Protein AF-A0A7K2KWE5-F1 (afdb_monomer_lite)

Radius of gyration: 19.08 Å; chains: 1; bounding box: 41×53×48 Å

Foldseek 3Di:
DDDPPDPDPPDPDDDDALAPEEAEDEDEADDDDPVLVVVLVVVVVVVCVVPVPDDFAKFKFFPDWDDPDHNYIYTYIYIDTPSLVCVPVVDDPVPRTHGDDDFDFAADPVGTDWDAAPPPDPDHRDIGGD

Secondary structure (DSSP, 8-state):
----------PPPPPP---SEEEEEE-PPPPPPHHHHHHHHHHHHHHHHH-TT----EEEEEEEEE--STTEEEEEEEEEEGGGGGHHHHS-GGGSPEEP------EETTEE--EE--TTSSSTT-EE--

pLDDT: mean 88.85, std 13.66, range [36.81, 98.38]

Sequence (130 aa):
MTDSRSTHPTAPAVEFLDVRRIAFAEGPPLVLTPWELSEVDRLWSGTRAGNPAVFDGPLVAVTGIDRSVPGVLLAHWARLSYRHRALRVLRAAADVPGSVFVTVLLPTERGVVVGRGSATTAAPGRWTLP

Structure (mmCIF, N/CA/C/O backbone):
data_AF-A0A7K2KWE5-F1
#
_entry.id   AF-A0A7K2KWE5-F1
#
loop_
_atom_site.group_PDB
_atom_site.id
_atom_site.type_symbol
_atom_site.label_atom_id
_atom_site.label_alt_id
_atom_site.label_comp_id
_atom_site.label_asym_id
_atom_site.label_entity_id
_atom_site.label_seq_id
_atom_site.pdbx_PDB_ins_code
_atom_site.Cartn_x
_atom_site.Cartn_y
_atom_site.Cartn_z
_atom_site.occupancy
_atom_site.B_iso_or_equiv
_atom_site.auth_seq_id
_atom_site.auth_comp_id
_atom_site.auth_asym_id
_atom_site.auth_atom_id
_atom_site.pdbx_PDB_model_num
ATOM 1 N N . MET A 1 1 ? 11.120 -38.771 28.406 1.00 38.50 1 MET A N 1
ATOM 2 C CA . MET A 1 1 ? 9.979 -38.052 27.807 1.00 38.50 1 MET A CA 1
ATOM 3 C C . MET A 1 1 ? 10.496 -36.686 27.389 1.00 38.50 1 MET A C 1
ATOM 5 O O . MET A 1 1 ? 10.668 -35.816 28.228 1.00 38.50 1 MET A O 1
ATOM 9 N N . THR A 1 2 ? 10.953 -36.582 26.144 1.00 36.81 2 THR A N 1
ATOM 10 C CA . THR A 1 2 ? 11.612 -35.395 25.584 1.00 36.81 2 THR A CA 1
ATOM 11 C C . THR A 1 2 ? 10.561 -34.383 25.155 1.00 36.81 2 THR A C 1
ATOM 13 O O . THR A 1 2 ? 9.742 -34.675 24.288 1.00 36.81 2 THR A O 1
ATOM 16 N N . ASP A 1 3 ? 10.587 -33.217 25.790 1.00 42.44 3 ASP A N 1
ATOM 17 C CA . ASP A 1 3 ? 9.727 -32.077 25.497 1.00 42.44 3 ASP A CA 1
ATOM 18 C C . ASP A 1 3 ? 10.210 -31.402 24.202 1.00 42.44 3 ASP A C 1
ATOM 20 O O . ASP A 1 3 ? 11.219 -30.689 24.174 1.00 42.44 3 ASP A O 1
ATOM 24 N N . SER A 1 4 ? 9.541 -31.711 23.091 1.00 45.12 4 SER A N 1
ATOM 25 C CA . SER A 1 4 ? 9.745 -31.036 21.812 1.00 45.12 4 SER A CA 1
ATOM 26 C C . SER A 1 4 ? 9.216 -29.611 21.924 1.00 45.12 4 SER A C 1
ATOM 28 O O . SER A 1 4 ? 8.047 -29.344 21.646 1.00 45.12 4 SER A O 1
ATOM 30 N N . ARG A 1 5 ? 10.095 -28.675 22.301 1.00 48.34 5 ARG A N 1
ATOM 31 C CA . ARG A 1 5 ? 9.842 -27.239 22.148 1.00 48.34 5 ARG A CA 1
ATOM 32 C C . ARG A 1 5 ? 9.527 -26.965 20.683 1.00 48.34 5 ARG A C 1
ATOM 34 O O . ARG A 1 5 ? 10.423 -26.960 19.841 1.00 48.34 5 ARG A O 1
ATOM 41 N N . SER A 1 6 ? 8.248 -26.753 20.393 1.00 47.22 6 SER A N 1
ATOM 42 C CA . SER A 1 6 ? 7.806 -26.217 19.113 1.00 47.22 6 SER A CA 1
ATOM 43 C C . SER A 1 6 ? 8.473 -24.860 18.933 1.00 47.22 6 SER A C 1
ATOM 45 O O . SER A 1 6 ? 8.154 -23.897 19.629 1.00 47.22 6 SER A O 1
ATOM 47 N N . THR A 1 7 ? 9.439 -24.790 18.024 1.00 45.16 7 THR A N 1
ATOM 48 C CA . THR A 1 7 ? 10.060 -23.552 17.562 1.00 45.16 7 THR A CA 1
ATOM 49 C C . THR A 1 7 ? 9.067 -22.817 16.671 1.00 45.16 7 THR A C 1
ATOM 51 O O . THR A 1 7 ? 9.225 -22.733 15.455 1.00 45.16 7 THR A O 1
ATOM 54 N N . HIS A 1 8 ? 7.996 -22.289 17.267 1.00 47.03 8 HIS A N 1
ATOM 55 C CA . HIS A 1 8 ? 7.220 -21.269 16.585 1.00 47.03 8 HIS A CA 1
ATOM 56 C C . HIS A 1 8 ? 8.102 -20.023 16.476 1.00 47.03 8 HIS A C 1
ATOM 58 O O . HIS A 1 8 ? 8.585 -19.548 17.506 1.00 47.03 8 HIS A O 1
ATOM 64 N N . PRO A 1 9 ? 8.359 -19.503 15.261 1.00 51.97 9 PRO A N 1
ATOM 65 C CA . PRO A 1 9 ? 9.060 -18.239 15.120 1.00 51.97 9 PRO A CA 1
ATOM 66 C C . PRO A 1 9 ? 8.293 -17.188 15.921 1.00 51.97 9 PRO A C 1
ATOM 68 O O . PRO A 1 9 ? 7.093 -16.998 15.710 1.00 51.97 9 PRO A O 1
ATOM 71 N N . THR A 1 10 ? 8.973 -16.561 16.881 1.00 58.25 10 THR A N 1
ATOM 72 C CA . THR A 1 10 ? 8.412 -15.496 17.707 1.00 58.25 10 THR A CA 1
ATOM 73 C C . THR A 1 10 ? 7.874 -14.430 16.765 1.00 58.25 10 THR A C 1
ATOM 75 O O . THR A 1 10 ? 8.637 -13.843 15.995 1.00 58.25 10 THR A O 1
ATOM 78 N N . ALA A 1 11 ? 6.555 -14.223 16.767 1.00 59.78 11 ALA A N 1
ATOM 79 C CA . ALA A 1 11 ? 5.964 -13.143 15.995 1.00 59.78 11 ALA A CA 1
ATOM 80 C C . ALA A 1 11 ? 6.666 -11.834 16.398 1.00 59.78 11 ALA A C 1
ATOM 82 O O . ALA A 1 11 ? 6.932 -11.645 17.591 1.00 59.78 11 ALA A O 1
ATOM 83 N N . PRO A 1 12 ? 7.014 -10.956 15.440 1.00 60.41 12 PRO A N 1
ATOM 84 C CA . PRO A 1 12 ? 7.622 -9.680 15.779 1.00 60.41 12 PRO A CA 1
ATOM 85 C C . PRO A 1 12 ? 6.725 -8.948 16.780 1.00 60.41 12 PRO A C 1
ATOM 87 O O . PRO A 1 12 ? 5.496 -9.018 16.684 1.00 60.41 12 PRO A O 1
ATOM 90 N N . ALA A 1 13 ? 7.348 -8.291 17.758 1.00 74.12 13 ALA A N 1
ATOM 91 C CA . ALA A 1 13 ? 6.633 -7.572 18.800 1.00 74.12 13 ALA A CA 1
ATOM 92 C C . ALA A 1 13 ? 5.657 -6.571 18.163 1.00 74.12 13 ALA A C 1
ATOM 94 O O . ALA A 1 13 ? 6.047 -5.745 17.337 1.00 74.12 13 ALA A O 1
ATOM 95 N N . VAL A 1 14 ? 4.378 -6.678 18.525 1.00 75.38 14 VAL A N 1
ATOM 96 C CA . VAL A 1 14 ? 3.361 -5.703 18.130 1.00 75.38 14 VAL A CA 1
ATOM 97 C C . VAL A 1 14 ? 3.518 -4.491 19.039 1.00 75.38 14 VAL A C 1
ATOM 99 O O . VAL A 1 14 ? 3.405 -4.606 20.257 1.00 75.38 14 VAL A O 1
ATOM 102 N N . GLU A 1 15 ? 3.791 -3.336 18.441 1.00 83.75 15 GLU A N 1
ATOM 103 C CA . GLU A 1 15 ? 3.887 -2.061 19.144 1.00 83.75 15 GLU A CA 1
ATOM 104 C C . GLU A 1 15 ? 2.535 -1.335 19.074 1.00 83.75 15 GLU A C 1
ATOM 106 O O . GLU A 1 15 ? 1.994 -1.119 17.988 1.00 83.75 15 GLU A O 1
ATOM 111 N N . PHE A 1 16 ? 1.994 -0.944 20.231 1.00 84.56 16 PHE A N 1
ATOM 112 C CA . PHE A 1 16 ? 0.849 -0.038 20.316 1.00 84.56 16 PHE A CA 1
ATOM 113 C C . PHE A 1 16 ? 1.357 1.376 20.580 1.00 84.56 16 PHE A C 1
ATOM 115 O O . PHE A 1 16 ? 2.135 1.596 21.506 1.00 84.56 16 PHE A O 1
ATOM 122 N N . LEU A 1 17 ? 0.909 2.333 19.771 1.00 87.19 17 LEU A N 1
ATOM 123 C CA . LEU A 1 17 ? 1.316 3.731 19.872 1.00 87.19 17 LEU A CA 1
ATOM 124 C C . LEU A 1 17 ? 0.164 4.572 20.417 1.00 87.19 17 LEU A C 1
ATOM 126 O O . LEU A 1 17 ? -0.943 4.499 19.885 1.00 87.19 17 LEU A O 1
ATOM 130 N N . ASP A 1 18 ? 0.431 5.421 21.412 1.00 90.00 18 ASP A N 1
ATOM 131 C CA . ASP A 1 18 ? -0.512 6.463 21.845 1.00 90.00 18 ASP A CA 1
ATOM 132 C C . ASP A 1 18 ? -0.474 7.644 20.859 1.00 90.00 18 ASP A C 1
ATOM 134 O O . ASP A 1 18 ? 0.137 8.688 21.099 1.00 90.00 18 ASP A O 1
ATOM 138 N N . VAL A 1 19 ? -1.063 7.437 19.680 1.00 91.69 19 VAL A N 1
ATOM 139 C CA . VAL A 1 19 ? -1.165 8.440 18.615 1.00 91.69 19 VAL A CA 1
ATOM 140 C C . VAL A 1 19 ? -2.561 9.040 18.631 1.00 91.69 19 VAL A C 1
ATOM 142 O O . VAL A 1 19 ? -3.555 8.357 18.402 1.00 91.69 19 VAL A O 1
ATOM 145 N N . ARG A 1 20 ? -2.629 10.355 18.832 1.00 94.81 20 ARG A N 1
ATOM 146 C CA . ARG A 1 20 ? -3.872 11.139 18.798 1.00 94.81 20 ARG A CA 1
ATOM 147 C C . ARG A 1 20 ? -4.141 11.726 17.418 1.00 94.81 20 ARG A C 1
ATOM 149 O O . ARG A 1 20 ? -5.279 12.055 17.096 1.00 94.81 20 ARG A O 1
ATOM 156 N N . ARG A 1 21 ? -3.094 11.877 16.601 1.00 94.50 21 ARG A N 1
ATOM 157 C CA . ARG A 1 21 ? -3.181 12.400 15.237 1.00 94.50 21 ARG A CA 1
ATOM 158 C C . ARG A 1 21 ? -2.161 11.729 14.324 1.00 94.50 21 ARG A C 1
ATOM 160 O O . ARG A 1 21 ? -0.970 11.723 14.618 1.00 94.50 21 ARG A O 1
ATOM 167 N N . ILE A 1 22 ? -2.630 11.251 13.174 1.00 93.94 22 ILE A N 1
ATOM 168 C CA . ILE A 1 22 ? -1.770 10.820 12.069 1.00 93.94 22 ILE A CA 1
ATOM 169 C C . ILE A 1 22 ? -1.722 11.956 11.047 1.00 93.94 22 ILE A C 1
ATOM 171 O O . ILE A 1 22 ? -2.762 12.459 10.618 1.00 93.94 22 ILE A O 1
ATOM 175 N N . ALA A 1 23 ? -0.520 12.390 10.689 1.00 94.88 23 ALA A N 1
ATOM 176 C CA . ALA A 1 23 ? -0.276 13.374 9.645 1.00 94.88 23 ALA A CA 1
ATOM 177 C C . ALA A 1 23 ? 0.472 12.719 8.481 1.00 94.88 23 ALA A C 1
ATOM 179 O O . ALA A 1 23 ? 1.248 11.784 8.674 1.00 94.88 23 ALA A O 1
ATOM 180 N N . PHE A 1 24 ? 0.252 13.230 7.273 1.00 95.06 24 PHE A N 1
ATOM 181 C CA . PHE A 1 24 ? 0.887 12.734 6.059 1.00 95.06 24 PHE A CA 1
ATOM 182 C C . PHE A 1 24 ? 1.597 13.885 5.359 1.00 95.06 24 PHE A C 1
ATOM 184 O O . PHE A 1 24 ? 0.975 14.910 5.082 1.00 95.06 24 PHE A O 1
ATOM 191 N N . ALA A 1 25 ? 2.878 13.704 5.056 1.00 96.44 25 ALA A N 1
ATOM 192 C CA . ALA A 1 25 ? 3.657 14.643 4.260 1.00 96.44 25 ALA A CA 1
ATOM 193 C C . ALA A 1 25 ? 4.095 13.959 2.968 1.00 96.44 25 ALA A C 1
ATOM 195 O O . ALA A 1 25 ? 4.819 12.963 3.002 1.00 96.44 25 ALA A O 1
ATOM 196 N N . GLU A 1 26 ? 3.641 14.491 1.835 1.00 96.31 26 GLU A N 1
ATOM 197 C CA . GLU A 1 26 ? 4.106 14.012 0.540 1.00 96.31 26 GLU A CA 1
ATOM 198 C C . GLU A 1 26 ? 5.554 14.465 0.319 1.00 96.31 26 GLU A C 1
ATOM 200 O O . GLU A 1 26 ? 5.882 15.642 0.463 1.00 96.31 26 GLU A O 1
ATOM 205 N N . GLY A 1 27 ? 6.419 13.510 0.002 1.00 93.19 27 GLY A N 1
ATOM 206 C CA . GLY A 1 27 ? 7.806 13.714 -0.380 1.00 93.19 27 GLY A CA 1
ATOM 207 C C . GLY A 1 27 ? 8.020 13.552 -1.887 1.00 93.19 27 GLY A C 1
ATOM 208 O O . GLY A 1 27 ? 7.077 13.303 -2.643 1.00 93.19 27 GLY A O 1
ATOM 209 N N . PRO A 1 28 ? 9.275 13.678 -2.345 1.00 92.00 28 PRO A N 1
ATOM 210 C CA . PRO A 1 28 ? 9.605 13.484 -3.748 1.00 92.00 28 PRO A CA 1
ATOM 211 C C . PRO A 1 28 ? 9.319 12.039 -4.203 1.00 92.00 28 PRO A C 1
ATOM 213 O O . PRO A 1 28 ? 9.347 11.114 -3.384 1.00 92.00 28 PRO A O 1
ATOM 216 N N . PRO A 1 29 ? 9.085 11.819 -5.510 1.00 88.62 29 PRO A N 1
ATOM 217 C CA . PRO A 1 29 ? 8.955 10.481 -6.075 1.00 88.62 29 PRO A CA 1
ATOM 218 C C . PRO A 1 29 ? 10.179 9.602 -5.798 1.00 88.62 29 PRO A C 1
ATOM 220 O O . PRO A 1 29 ? 11.306 10.089 -5.691 1.00 88.62 29 PRO A O 1
ATOM 223 N N . LEU A 1 30 ? 9.960 8.287 -5.740 1.00 88.06 30 LEU A N 1
ATOM 224 C CA . LEU A 1 30 ? 11.052 7.327 -5.628 1.00 88.06 30 LEU A CA 1
ATOM 225 C C . LEU A 1 30 ? 11.927 7.377 -6.884 1.00 88.06 30 LEU A C 1
ATOM 227 O O . LEU A 1 30 ? 11.437 7.184 -7.997 1.00 88.06 30 LEU A O 1
ATOM 231 N N . VAL A 1 31 ? 13.228 7.579 -6.695 1.00 90.19 31 VAL A N 1
ATOM 232 C CA . VAL A 1 31 ? 14.201 7.504 -7.784 1.00 90.19 31 VAL A CA 1
ATOM 233 C C . VAL A 1 31 ? 14.569 6.041 -8.018 1.00 90.19 31 VAL A C 1
ATOM 235 O O . VAL A 1 31 ? 14.987 5.339 -7.093 1.00 90.19 31 VAL A O 1
ATOM 238 N N . LEU A 1 32 ? 14.399 5.591 -9.259 1.00 93.19 32 LEU A N 1
ATOM 239 C CA . LEU A 1 32 ? 14.857 4.288 -9.722 1.00 93.19 32 LEU A CA 1
ATOM 240 C C . LEU A 1 32 ? 16.126 4.448 -10.544 1.00 93.19 32 LEU A C 1
ATOM 242 O O . LEU A 1 32 ? 16.254 5.384 -11.336 1.00 93.19 32 LEU A O 1
ATOM 246 N N . THR A 1 33 ? 17.039 3.498 -10.402 1.00 96.00 33 THR A N 1
ATOM 247 C CA . THR A 1 33 ? 18.136 3.367 -11.362 1.00 96.00 33 THR A CA 1
ATOM 248 C C . THR A 1 33 ? 17.590 2.927 -12.731 1.00 96.00 33 THR A C 1
ATOM 250 O O . THR A 1 33 ? 16.528 2.299 -12.800 1.00 96.00 33 THR A O 1
ATOM 253 N N . PRO A 1 34 ? 18.313 3.182 -13.838 1.00 97.50 34 PRO A N 1
ATOM 254 C CA . PRO A 1 34 ? 17.906 2.692 -15.158 1.00 97.50 34 PRO A CA 1
ATOM 255 C C . PRO A 1 34 ? 17.701 1.170 -15.209 1.00 97.50 34 PRO A C 1
ATOM 257 O O . PRO A 1 34 ? 16.790 0.687 -15.879 1.00 97.50 34 PRO A O 1
ATOM 260 N N . TRP A 1 35 ? 18.516 0.414 -14.466 1.00 97.38 35 TRP A N 1
ATOM 261 C CA . TRP A 1 35 ? 18.380 -1.039 -14.358 1.00 97.38 35 TRP A CA 1
ATOM 262 C C . TRP A 1 35 ? 17.092 -1.443 -13.629 1.00 97.38 35 TRP A C 1
ATOM 264 O O . TRP A 1 35 ? 16.351 -2.290 -14.122 1.00 97.38 35 TRP A O 1
ATOM 274 N N . GLU A 1 36 ? 16.779 -0.797 -12.501 1.00 97.38 36 GLU A N 1
ATOM 275 C CA . GLU A 1 36 ? 15.541 -1.065 -11.760 1.00 97.38 36 GLU A CA 1
ATOM 276 C C . GLU A 1 36 ? 14.302 -0.764 -12.595 1.00 97.38 36 GLU A C 1
ATOM 278 O O . GLU A 1 36 ? 13.358 -1.548 -12.579 1.00 97.38 36 GLU A O 1
ATOM 283 N N . LEU A 1 37 ? 14.308 0.345 -13.339 1.00 96.81 37 LEU A N 1
ATOM 284 C CA . LEU A 1 37 ? 13.202 0.698 -14.222 1.00 96.81 37 LEU A CA 1
ATOM 285 C C . LEU A 1 37 ? 12.970 -0.395 -15.278 1.00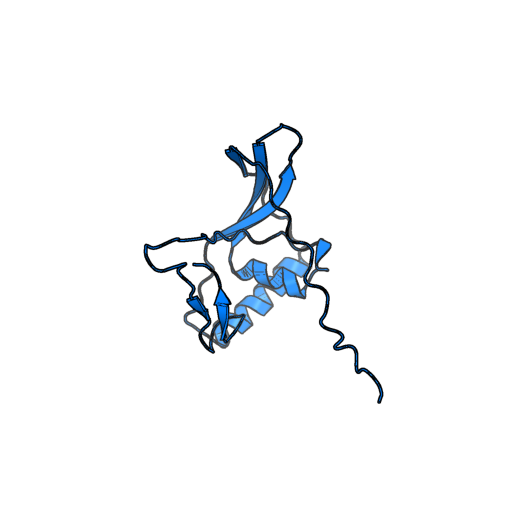 96.81 37 LEU A C 1
ATOM 287 O O . LEU A 1 37 ? 11.848 -0.879 -15.424 1.00 96.81 37 LEU A O 1
ATOM 291 N N . SER A 1 38 ? 14.041 -0.844 -15.941 1.00 98.12 38 SER A N 1
ATOM 292 C CA . SER A 1 38 ? 13.981 -1.930 -16.927 1.00 98.12 38 SER A CA 1
ATOM 293 C C . SER A 1 38 ? 13.449 -3.235 -16.324 1.00 98.12 38 SER A C 1
ATOM 295 O O . SER A 1 38 ? 12.610 -3.905 -16.928 1.00 98.12 38 SER A O 1
ATOM 297 N N . GLU A 1 39 ? 13.906 -3.611 -15.128 1.00 98.38 39 GLU A N 1
ATOM 298 C CA . GLU A 1 39 ? 13.461 -4.848 -14.481 1.00 98.38 39 GLU A CA 1
ATOM 299 C C . GLU A 1 39 ? 12.017 -4.770 -13.977 1.00 98.38 39 GLU A C 1
ATOM 301 O O . GLU A 1 39 ? 11.268 -5.742 -14.105 1.00 98.38 39 GLU A O 1
ATOM 306 N N . VAL A 1 40 ? 11.587 -3.615 -13.464 1.00 97.44 40 VAL A N 1
ATOM 307 C CA . VAL A 1 40 ? 10.184 -3.364 -13.111 1.00 97.44 40 VAL A CA 1
ATOM 308 C C . VAL A 1 40 ? 9.290 -3.530 -14.341 1.00 97.44 40 VAL A C 1
ATOM 310 O O . VAL A 1 40 ? 8.286 -4.241 -14.267 1.00 97.44 40 VAL A O 1
ATOM 313 N N . ASP A 1 41 ? 9.661 -2.943 -15.481 1.00 97.62 41 ASP A N 1
ATOM 314 C CA . ASP A 1 41 ? 8.879 -3.048 -16.717 1.00 97.62 41 ASP A CA 1
ATOM 315 C C . ASP A 1 41 ? 8.855 -4.483 -17.273 1.00 97.62 41 ASP A C 1
ATOM 317 O O . ASP A 1 41 ? 7.803 -4.965 -17.719 1.00 97.62 41 ASP A O 1
ATOM 321 N N . ARG A 1 42 ? 9.970 -5.218 -17.179 1.00 98.00 42 ARG A N 1
ATOM 322 C CA . ARG A 1 42 ? 10.042 -6.637 -17.565 1.00 98.00 42 ARG A CA 1
ATOM 323 C C . ARG A 1 42 ? 9.130 -7.509 -16.697 1.00 98.00 42 ARG A C 1
ATOM 325 O O . ARG A 1 42 ? 8.348 -8.305 -17.224 1.00 98.00 42 ARG A O 1
ATOM 332 N N . LEU A 1 43 ? 9.195 -7.355 -15.372 1.00 97.69 43 LEU A N 1
ATOM 333 C CA . LEU A 1 43 ? 8.368 -8.108 -14.419 1.00 97.69 43 LEU A CA 1
ATOM 334 C C . LEU A 1 43 ? 6.880 -7.767 -14.562 1.00 97.69 43 LEU A C 1
ATOM 336 O O . LEU A 1 43 ? 6.020 -8.653 -14.497 1.00 97.69 43 LEU A O 1
ATOM 340 N N . TRP A 1 44 ? 6.565 -6.497 -14.809 1.00 96.94 44 TRP A N 1
ATOM 341 C CA . TRP A 1 44 ? 5.201 -6.057 -15.073 1.00 96.94 44 TRP A CA 1
ATOM 342 C C . TRP A 1 44 ? 4.639 -6.656 -16.364 1.00 96.94 44 TRP A C 1
ATOM 344 O O . TRP A 1 44 ? 3.510 -7.151 -16.374 1.00 96.94 44 TRP A O 1
ATOM 354 N N . SER A 1 45 ? 5.442 -6.694 -17.429 1.00 96.75 45 SER A N 1
ATOM 355 C CA . SER A 1 45 ? 5.064 -7.329 -18.697 1.00 96.75 45 SER A CA 1
ATOM 356 C C . SER A 1 45 ? 4.750 -8.817 -18.513 1.00 96.75 45 SER A C 1
ATOM 358 O O . SER A 1 45 ? 3.719 -9.290 -18.991 1.00 96.75 45 SER A O 1
ATOM 360 N N . GLY A 1 46 ? 5.571 -9.540 -17.741 1.00 96.50 46 GLY A N 1
ATOM 361 C CA . GLY A 1 46 ? 5.302 -10.938 -17.382 1.00 96.50 46 GLY A CA 1
ATOM 362 C C . GLY A 1 46 ? 4.015 -11.114 -16.566 1.00 96.50 46 GLY A C 1
ATOM 363 O O . GLY A 1 46 ? 3.220 -12.011 -16.842 1.00 96.50 46 GLY A O 1
ATOM 364 N N . THR A 1 47 ? 3.758 -10.212 -15.614 1.00 94.62 47 THR A N 1
ATOM 365 C CA . THR A 1 47 ? 2.527 -10.219 -14.803 1.00 94.62 47 THR A CA 1
ATOM 366 C C . THR A 1 47 ? 1.282 -10.024 -15.673 1.00 94.62 47 THR A C 1
ATOM 368 O O . THR A 1 47 ? 0.315 -10.773 -15.543 1.00 94.62 47 THR A O 1
ATOM 371 N N . ARG A 1 48 ? 1.315 -9.062 -16.604 1.00 95.94 48 ARG A N 1
ATOM 372 C CA . ARG A 1 48 ? 0.221 -8.811 -17.557 1.00 95.94 48 ARG A CA 1
ATOM 373 C C . ARG A 1 48 ? -0.015 -9.977 -18.511 1.00 95.94 48 ARG A C 1
ATOM 375 O O . ARG A 1 48 ? -1.163 -10.262 -18.830 1.00 95.94 48 ARG A O 1
ATOM 382 N N . ALA A 1 49 ? 1.048 -10.646 -18.956 1.00 96.25 49 ALA A N 1
ATOM 383 C CA . ALA A 1 49 ? 0.927 -11.824 -19.810 1.00 96.25 49 ALA A CA 1
ATOM 384 C C . ALA A 1 49 ? 0.228 -12.989 -19.084 1.00 96.25 49 ALA A C 1
ATOM 386 O O . ALA A 1 49 ? -0.588 -13.680 -19.687 1.00 96.25 49 ALA A O 1
ATOM 387 N N . GLY A 1 50 ? 0.507 -13.181 -17.788 1.00 94.50 50 GLY A N 1
ATOM 388 C CA . GLY A 1 50 ? -0.140 -14.213 -16.969 1.00 94.50 50 GLY A CA 1
ATOM 389 C C . GLY A 1 50 ? -1.567 -13.870 -16.525 1.00 94.50 50 GLY A C 1
ATOM 390 O O . GLY A 1 50 ? -2.370 -14.771 -16.290 1.00 94.50 50 GLY A O 1
ATOM 391 N N . ASN A 1 51 ? -1.900 -12.583 -16.409 1.00 92.38 51 ASN A N 1
ATOM 392 C CA . ASN A 1 51 ? -3.243 -12.120 -16.072 1.00 92.38 51 ASN A CA 1
ATOM 393 C C . ASN A 1 51 ? -3.552 -10.785 -16.780 1.00 92.38 51 ASN A C 1
ATOM 395 O O . ASN A 1 51 ? -3.194 -9.725 -16.264 1.00 92.38 51 ASN A O 1
ATOM 399 N N . PRO A 1 52 ? -4.271 -10.808 -17.917 1.00 91.81 52 PRO A N 1
ATOM 400 C CA . PRO A 1 52 ? -4.584 -9.601 -18.685 1.00 91.81 52 PRO A CA 1
ATOM 401 C C . PRO A 1 52 ? -5.458 -8.573 -17.952 1.00 91.81 52 PRO A C 1
ATOM 403 O O . PRO A 1 52 ? -5.508 -7.418 -18.368 1.00 91.81 52 PRO A O 1
ATOM 406 N N . ALA A 1 53 ? -6.145 -8.973 -16.876 1.00 93.94 53 ALA A N 1
ATOM 407 C CA . ALA A 1 53 ? -7.006 -8.086 -16.097 1.00 93.94 53 ALA A CA 1
ATOM 408 C C . ALA A 1 53 ? -6.235 -7.224 -15.079 1.00 93.94 53 ALA A C 1
ATOM 410 O O . ALA A 1 53 ? -6.822 -6.332 -14.464 1.00 93.94 53 ALA A O 1
ATOM 411 N N . VAL A 1 54 ? -4.935 -7.470 -14.866 1.00 94.25 54 VAL A N 1
ATOM 412 C CA . VAL A 1 54 ? -4.126 -6.628 -13.972 1.00 94.25 54 VAL A CA 1
ATOM 413 C C . VAL A 1 54 ? -3.931 -5.234 -14.564 1.00 94.25 54 VAL A C 1
ATOM 415 O O . VAL A 1 54 ? -3.676 -5.062 -15.756 1.00 94.25 54 VAL A O 1
ATOM 418 N N . PHE A 1 55 ? -3.992 -4.224 -13.703 1.00 95.19 55 PHE A N 1
ATOM 419 C CA . PHE A 1 55 ? -3.794 -2.831 -14.079 1.00 95.19 55 PHE A CA 1
ATOM 420 C C . PHE A 1 55 ? -2.753 -2.173 -13.174 1.00 95.19 55 PHE A C 1
ATOM 422 O O . PHE A 1 55 ? -2.606 -2.529 -12.003 1.00 95.19 55 PHE A O 1
ATOM 429 N N . ASP A 1 56 ? -2.017 -1.211 -13.727 1.00 95.75 56 ASP A N 1
ATOM 430 C CA . ASP A 1 56 ? -1.019 -0.455 -12.974 1.00 95.75 56 ASP A CA 1
ATOM 431 C C . ASP A 1 56 ? -1.703 0.702 -12.244 1.00 95.75 56 ASP A C 1
ATOM 433 O O . ASP A 1 56 ? -1.774 1.824 -12.740 1.00 95.75 56 ASP A O 1
ATOM 437 N N . GLY A 1 57 ? -2.304 0.388 -11.098 1.00 94.44 57 GLY A N 1
ATOM 438 C CA . GLY A 1 57 ? -3.019 1.364 -10.284 1.00 94.44 57 GLY A CA 1
ATOM 439 C C . GLY A 1 57 ? -2.089 2.303 -9.511 1.00 94.44 57 GLY A C 1
ATOM 440 O O . GLY A 1 57 ? -0.927 1.963 -9.273 1.00 94.44 57 GLY A O 1
ATOM 441 N N . PRO A 1 58 ? -2.593 3.466 -9.064 1.00 94.06 58 PRO A N 1
ATOM 442 C CA . PRO A 1 58 ? -1.856 4.330 -8.153 1.00 94.06 58 PRO A CA 1
ATOM 443 C C . PRO A 1 58 ? -1.573 3.602 -6.833 1.00 94.06 58 PRO A C 1
ATOM 445 O O . PRO A 1 58 ? -2.399 2.846 -6.319 1.00 94.06 58 PRO A O 1
ATOM 448 N N . LEU A 1 59 ? -0.395 3.851 -6.276 1.00 92.56 59 LEU A N 1
ATOM 449 C CA . LEU A 1 59 ? 0.048 3.341 -4.986 1.00 92.56 59 LEU A CA 1
ATOM 450 C C . LEU A 1 59 ? 0.734 4.477 -4.222 1.00 92.56 59 LEU A C 1
ATOM 452 O O . LEU A 1 59 ? 1.219 5.443 -4.806 1.00 92.56 59 LEU A O 1
ATOM 456 N N . VAL A 1 60 ? 0.814 4.348 -2.905 1.00 92.69 60 VAL A N 1
ATOM 457 C CA . VAL A 1 60 ? 1.693 5.176 -2.082 1.00 92.69 60 VAL A CA 1
ATOM 458 C C . VAL A 1 60 ? 2.646 4.279 -1.304 1.00 92.69 60 VAL A C 1
ATOM 460 O O . VAL A 1 60 ? 2.281 3.168 -0.899 1.00 92.69 60 VAL A O 1
ATOM 463 N N . ALA A 1 61 ? 3.866 4.756 -1.095 1.00 92.81 61 ALA A N 1
ATOM 464 C CA . ALA A 1 61 ? 4.808 4.121 -0.189 1.00 92.81 61 ALA A CA 1
ATOM 465 C C . ALA A 1 61 ? 5.205 5.064 0.936 1.00 92.81 61 ALA A C 1
ATOM 467 O O . ALA A 1 61 ? 5.453 6.243 0.697 1.00 92.81 61 ALA A O 1
ATOM 468 N N . VAL A 1 62 ? 5.298 4.519 2.146 1.00 93.06 62 VAL A N 1
ATOM 469 C CA . VAL A 1 62 ? 5.942 5.169 3.284 1.00 93.06 62 VAL A CA 1
ATOM 470 C C . VAL A 1 62 ? 7.441 5.199 3.023 1.00 93.06 62 VAL A C 1
ATOM 472 O O . VAL A 1 62 ? 8.064 4.156 2.816 1.00 93.06 62 VAL A O 1
ATOM 475 N N . THR A 1 63 ? 8.007 6.399 3.049 1.00 91.44 63 THR A N 1
ATOM 476 C CA . THR A 1 63 ? 9.447 6.651 2.921 1.00 91.44 63 THR A CA 1
ATOM 477 C C . THR A 1 63 ? 10.098 6.962 4.266 1.00 91.44 63 THR A C 1
ATOM 479 O O . THR A 1 63 ? 11.315 6.879 4.387 1.00 91.44 63 THR A O 1
ATOM 482 N N . GLY A 1 64 ? 9.300 7.263 5.292 1.00 90.69 64 GLY A N 1
ATOM 483 C CA . GLY A 1 64 ? 9.771 7.456 6.658 1.00 90.69 64 GLY A CA 1
ATOM 484 C C . GLY A 1 64 ? 8.625 7.669 7.641 1.00 90.69 64 GLY A C 1
ATOM 485 O O . GLY A 1 64 ? 7.518 8.049 7.254 1.00 90.69 64 GLY A O 1
ATOM 486 N N . ILE A 1 65 ? 8.905 7.429 8.920 1.00 91.81 65 ILE A N 1
ATOM 487 C CA . ILE A 1 65 ? 7.996 7.688 10.037 1.00 91.81 65 ILE A CA 1
ATOM 488 C C . ILE A 1 65 ? 8.726 8.585 11.034 1.00 91.81 65 ILE A C 1
ATOM 490 O O . ILE A 1 65 ? 9.814 8.232 11.484 1.00 91.81 65 ILE A O 1
ATOM 494 N N . ASP A 1 66 ? 8.110 9.706 11.397 1.00 94.12 66 ASP A N 1
ATOM 495 C CA . ASP A 1 66 ? 8.573 10.590 12.464 1.00 94.12 66 ASP A CA 1
ATOM 496 C C . ASP A 1 66 ? 7.571 10.579 13.633 1.00 94.12 66 ASP A C 1
ATOM 498 O O . ASP A 1 66 ? 6.350 10.618 13.447 1.00 94.12 66 ASP A O 1
ATOM 502 N N . ARG A 1 67 ? 8.115 10.479 14.847 1.00 93.69 67 ARG A N 1
ATOM 503 C CA . ARG A 1 67 ? 7.402 10.442 16.133 1.00 93.69 67 ARG A CA 1
ATOM 504 C C . ARG A 1 67 ? 7.979 11.455 17.135 1.00 93.69 67 ARG A C 1
ATOM 506 O O . ARG A 1 67 ? 7.795 11.306 18.339 1.00 93.69 67 ARG A O 1
ATOM 513 N N . SER A 1 68 ? 8.717 12.456 16.654 1.00 92.81 68 SER A N 1
ATOM 514 C CA . SER A 1 68 ? 9.389 13.477 17.467 1.00 92.81 68 SER A CA 1
ATOM 515 C C . SER A 1 68 ? 8.422 14.338 18.288 1.00 92.81 68 SER A C 1
ATOM 517 O O . SER A 1 68 ? 8.783 14.825 19.359 1.00 92.81 68 SER A O 1
ATOM 519 N N . VAL A 1 69 ? 7.181 14.500 17.819 1.00 92.88 69 VAL A N 1
ATOM 520 C CA . VAL A 1 69 ? 6.126 15.251 18.506 1.00 92.88 69 VAL A CA 1
ATOM 521 C C . VAL A 1 69 ? 5.217 14.291 19.288 1.00 92.88 69 VAL A C 1
ATOM 523 O O . VAL A 1 69 ? 4.586 13.423 18.679 1.00 92.88 69 VAL A O 1
ATOM 526 N N . PRO A 1 70 ? 5.071 14.455 20.618 1.00 93.62 70 PRO A N 1
ATOM 527 C CA . PRO A 1 70 ? 4.196 13.607 21.423 1.00 93.62 70 PRO A CA 1
ATOM 528 C C . PRO A 1 70 ? 2.756 13.552 20.893 1.00 93.62 70 PRO A C 1
ATOM 530 O O . PRO A 1 70 ? 2.132 14.580 20.627 1.00 93.62 70 PRO A O 1
ATOM 533 N N . GLY A 1 71 ? 2.216 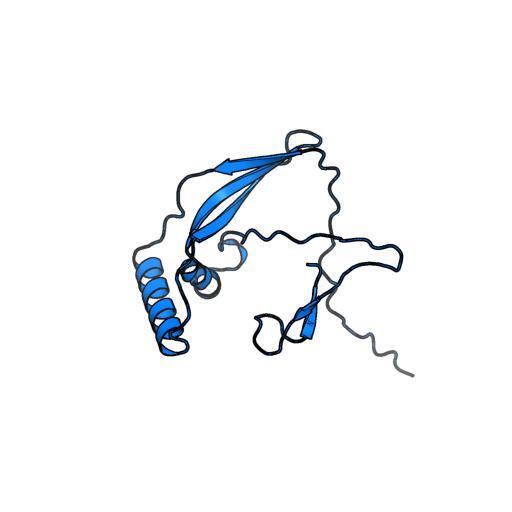12.339 20.755 1.00 94.25 71 GLY A N 1
ATOM 534 C CA . GLY A 1 71 ? 0.851 12.102 20.278 1.00 94.25 71 GLY A CA 1
ATOM 535 C C . GLY A 1 71 ? 0.638 12.294 18.771 1.00 94.25 71 GLY A C 1
ATOM 536 O O . GLY A 1 71 ? -0.495 12.131 18.308 1.00 94.25 71 GLY A O 1
ATOM 537 N N . VAL A 1 72 ? 1.683 12.612 17.998 1.00 95.75 72 VAL A N 1
ATOM 538 C CA . VAL A 1 72 ? 1.612 12.773 16.540 1.00 95.75 72 VAL A CA 1
ATOM 539 C C . VAL A 1 72 ? 2.513 11.753 15.854 1.00 95.75 72 VAL A C 1
ATOM 541 O O . VAL A 1 72 ? 3.695 11.640 16.165 1.00 95.75 72 VAL A O 1
ATOM 544 N N . LEU A 1 73 ? 1.955 11.042 14.875 1.00 95.25 73 LEU A N 1
ATOM 545 C CA . LEU A 1 73 ? 2.720 10.217 13.945 1.00 95.25 73 LEU A CA 1
ATOM 546 C C . LEU A 1 73 ? 2.696 10.880 12.572 1.00 95.25 73 LEU A C 1
ATOM 548 O O . LEU A 1 73 ? 1.634 10.995 11.959 1.00 95.25 73 LEU A O 1
ATOM 552 N N . LEU A 1 74 ? 3.859 11.319 12.097 1.00 95.94 74 LEU A N 1
ATOM 553 C CA . LEU A 1 74 ? 4.022 11.867 10.756 1.00 95.94 74 LEU A CA 1
ATOM 554 C C . LEU A 1 74 ? 4.552 10.775 9.824 1.00 95.94 74 LEU A C 1
ATOM 556 O O . LEU A 1 74 ? 5.668 10.286 9.989 1.00 95.94 74 LEU A O 1
ATOM 560 N N . ALA A 1 75 ? 3.749 10.400 8.833 1.00 94.44 75 ALA A N 1
ATOM 561 C CA . ALA A 1 75 ? 4.164 9.510 7.761 1.00 94.44 75 ALA A CA 1
ATOM 562 C C . ALA A 1 75 ? 4.615 10.329 6.547 1.00 94.44 75 ALA A C 1
ATOM 564 O O . ALA A 1 75 ? 3.809 11.004 5.897 1.00 94.44 75 ALA A O 1
ATOM 565 N N . HIS A 1 76 ? 5.903 10.240 6.223 1.00 95.06 76 HIS A N 1
ATOM 566 C CA . HIS A 1 76 ? 6.415 10.701 4.940 1.00 95.06 76 HIS A CA 1
ATOM 567 C C . HIS A 1 76 ? 6.079 9.658 3.884 1.00 95.06 76 HIS A C 1
ATOM 569 O O . HIS A 1 76 ? 6.316 8.462 4.083 1.00 95.06 76 HIS A O 1
ATOM 575 N N . TRP A 1 77 ? 5.500 10.097 2.772 1.00 95.62 77 TRP A N 1
ATOM 576 C CA . TRP A 1 77 ? 5.050 9.191 1.726 1.00 95.62 77 TRP A CA 1
ATOM 577 C C . TRP A 1 77 ? 5.368 9.722 0.335 1.00 95.62 77 TRP A C 1
ATOM 579 O O . TRP A 1 77 ? 5.475 10.924 0.130 1.00 95.62 77 TRP A O 1
ATOM 589 N N . ALA A 1 78 ? 5.498 8.820 -0.631 1.00 94.94 78 ALA A N 1
ATOM 590 C CA . ALA A 1 78 ? 5.695 9.156 -2.036 1.00 94.94 78 ALA A CA 1
ATOM 591 C C . ALA A 1 78 ? 4.678 8.422 -2.914 1.00 94.94 78 ALA A C 1
ATOM 593 O O . ALA A 1 78 ? 4.261 7.298 -2.603 1.00 94.94 78 ALA A O 1
ATOM 594 N N . ARG A 1 79 ? 4.297 9.048 -4.032 1.00 93.81 79 ARG A N 1
ATOM 595 C CA . ARG A 1 79 ? 3.501 8.401 -5.080 1.00 93.81 79 ARG A CA 1
ATOM 596 C C . ARG A 1 79 ? 4.315 7.303 -5.757 1.00 93.81 79 ARG A C 1
ATOM 598 O O . ARG A 1 79 ? 5.472 7.500 -6.115 1.00 93.81 79 ARG A O 1
ATOM 605 N N . LEU A 1 80 ? 3.668 6.166 -5.967 1.00 93.31 80 LEU A N 1
ATOM 606 C CA . LEU A 1 80 ? 4.135 5.037 -6.757 1.00 93.31 80 LEU A CA 1
ATOM 607 C C . LEU A 1 80 ? 2.984 4.531 -7.632 1.00 93.31 80 LEU A C 1
ATOM 609 O O . LEU A 1 80 ? 1.854 5.014 -7.581 1.00 93.31 80 LEU A O 1
ATOM 613 N N . SER A 1 81 ? 3.270 3.500 -8.408 1.00 94.00 81 SER A N 1
ATOM 614 C CA . SER A 1 81 ? 2.249 2.689 -9.062 1.00 94.00 81 SER A CA 1
ATOM 615 C C . SER A 1 81 ? 2.423 1.217 -8.705 1.00 94.00 81 SER A C 1
ATOM 617 O O . SER A 1 81 ? 3.474 0.813 -8.197 1.00 94.00 81 SER A O 1
ATOM 619 N N . TYR A 1 82 ? 1.389 0.412 -8.924 1.00 93.50 82 TYR A N 1
ATOM 620 C CA . TYR A 1 82 ? 1.346 -0.986 -8.513 1.00 93.50 82 TYR A CA 1
ATOM 621 C C . TYR A 1 82 ? 2.524 -1.807 -9.055 1.00 93.50 82 TYR A C 1
ATOM 623 O O . TYR A 1 82 ? 3.063 -2.642 -8.322 1.00 93.50 82 TYR A O 1
ATOM 631 N N . ARG A 1 83 ? 3.002 -1.524 -10.278 1.00 95.00 83 ARG A N 1
ATOM 632 C CA . ARG A 1 83 ? 4.165 -2.209 -10.871 1.00 95.00 83 ARG A CA 1
ATOM 633 C C . ARG A 1 83 ? 5.431 -2.094 -10.013 1.00 95.00 83 ARG A C 1
ATOM 635 O O . ARG A 1 83 ? 6.234 -3.021 -9.972 1.00 95.00 83 ARG A O 1
ATOM 642 N N . HIS A 1 84 ? 5.574 -1.012 -9.243 1.00 94.75 84 HIS A N 1
ATOM 643 C CA . HIS A 1 84 ? 6.721 -0.789 -8.358 1.00 94.75 84 HIS A CA 1
ATOM 644 C C . HIS A 1 84 ? 6.780 -1.768 -7.177 1.00 94.75 84 HIS A C 1
ATOM 646 O O . HIS A 1 84 ? 7.808 -1.856 -6.507 1.00 94.75 84 HIS A O 1
ATOM 652 N N . ARG A 1 85 ? 5.739 -2.582 -6.937 1.00 92.12 85 ARG A N 1
ATOM 653 C CA . ARG A 1 85 ? 5.844 -3.722 -6.010 1.00 92.12 85 ARG A CA 1
ATOM 654 C C . ARG A 1 85 ? 6.925 -4.721 -6.400 1.00 92.12 85 ARG A C 1
ATOM 656 O O . ARG A 1 85 ? 7.427 -5.409 -5.512 1.00 92.12 85 ARG A O 1
ATOM 663 N N . ALA A 1 86 ? 7.306 -4.768 -7.675 1.00 94.62 86 ALA A N 1
ATOM 664 C CA . ALA A 1 86 ? 8.432 -5.558 -8.153 1.00 94.62 86 ALA A CA 1
ATOM 665 C C . ALA A 1 86 ? 9.749 -5.223 -7.427 1.00 94.62 86 ALA A C 1
ATOM 667 O O . ALA A 1 86 ? 10.593 -6.098 -7.282 1.00 94.62 86 ALA A O 1
ATOM 668 N N . LEU A 1 87 ? 9.910 -4.026 -6.850 1.00 94.56 87 LEU A N 1
ATOM 669 C CA . LEU A 1 87 ? 11.103 -3.691 -6.060 1.00 94.56 87 LEU A CA 1
ATOM 670 C C . LEU A 1 87 ? 11.337 -4.646 -4.881 1.00 94.56 87 LE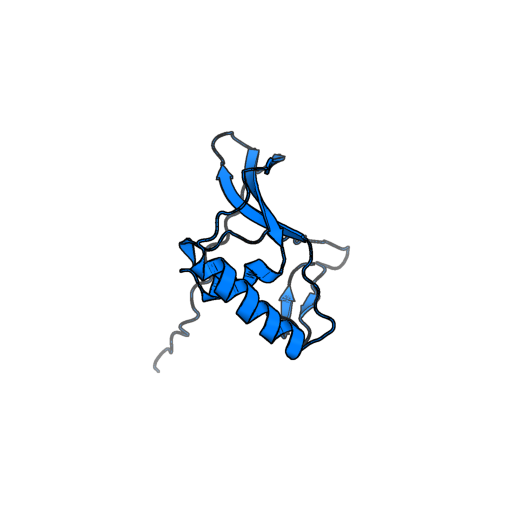U A C 1
ATOM 672 O O . LEU A 1 87 ? 12.479 -4.834 -4.481 1.00 94.56 87 LEU A O 1
ATOM 676 N N . ARG A 1 88 ? 10.290 -5.316 -4.375 1.00 92.81 88 ARG A N 1
ATOM 677 C CA . ARG A 1 88 ? 10.397 -6.355 -3.333 1.00 92.81 88 ARG A CA 1
ATOM 678 C C . ARG A 1 88 ? 11.246 -7.558 -3.737 1.00 92.81 88 ARG A C 1
ATOM 680 O O . ARG A 1 88 ? 11.680 -8.287 -2.854 1.00 92.81 88 ARG A O 1
ATOM 687 N N . VAL A 1 89 ? 11.428 -7.792 -5.037 1.00 94.00 89 VAL A N 1
ATOM 688 C CA . VAL A 1 89 ? 12.304 -8.854 -5.551 1.00 94.00 89 VAL A CA 1
ATOM 689 C C . VAL A 1 89 ? 13.654 -8.323 -6.037 1.00 94.00 89 VAL A C 1
ATOM 691 O O . VAL A 1 89 ? 14.566 -9.115 -6.235 1.00 94.00 89 VAL A O 1
ATOM 694 N N . LEU A 1 90 ? 13.782 -7.005 -6.235 1.00 95.38 90 LEU A N 1
ATOM 695 C CA . LEU A 1 90 ? 14.987 -6.361 -6.775 1.00 95.38 90 LEU A CA 1
ATOM 696 C C . LEU A 1 90 ? 15.889 -5.763 -5.687 1.00 95.38 90 LEU A C 1
ATOM 698 O O . LEU A 1 90 ? 17.093 -5.647 -5.891 1.00 95.38 90 LEU A O 1
ATOM 702 N N . ARG A 1 91 ? 15.315 -5.370 -4.545 1.00 94.31 91 ARG A N 1
ATOM 703 C CA . ARG A 1 91 ? 16.018 -4.732 -3.425 1.00 94.31 91 ARG A CA 1
ATOM 704 C C . ARG A 1 91 ? 16.018 -5.619 -2.187 1.00 94.31 91 ARG A C 1
ATOM 706 O O . ARG A 1 91 ? 15.119 -6.440 -1.997 1.00 94.31 91 ARG A O 1
ATOM 713 N N . ALA A 1 92 ? 16.992 -5.402 -1.305 1.00 92.88 92 ALA A N 1
ATOM 714 C CA . ALA A 1 92 ? 16.941 -5.965 0.038 1.00 92.88 92 ALA A CA 1
ATOM 715 C C . ALA A 1 92 ? 15.727 -5.409 0.799 1.00 92.88 92 ALA A C 1
ATOM 717 O O . ALA A 1 92 ? 15.295 -4.283 0.563 1.00 92.88 92 ALA A O 1
ATOM 718 N N . ALA A 1 93 ? 15.181 -6.184 1.740 1.00 87.25 93 ALA A N 1
ATOM 719 C CA . ALA A 1 93 ? 13.939 -5.833 2.435 1.00 87.25 93 ALA A CA 1
ATOM 720 C C . ALA A 1 93 ? 13.980 -4.462 3.140 1.00 87.25 93 ALA A C 1
ATOM 722 O O . ALA A 1 93 ? 12.953 -3.794 3.209 1.00 87.25 93 ALA A O 1
ATOM 723 N N . ALA A 1 94 ? 15.152 -4.039 3.626 1.00 88.19 94 ALA A N 1
ATOM 724 C CA . ALA A 1 94 ? 15.351 -2.738 4.267 1.00 88.19 94 ALA A CA 1
ATOM 725 C C . ALA A 1 94 ? 15.295 -1.549 3.285 1.00 88.19 94 ALA A C 1
ATOM 727 O O . ALA A 1 94 ? 14.980 -0.438 3.699 1.00 88.19 94 ALA A O 1
ATOM 728 N N . ASP A 1 95 ? 15.540 -1.789 1.993 1.00 90.00 95 ASP A N 1
ATOM 729 C CA . ASP A 1 95 ? 15.629 -0.757 0.948 1.00 90.00 95 ASP A CA 1
ATOM 730 C C . ASP A 1 95 ? 14.348 -0.658 0.098 1.00 90.00 95 ASP A C 1
ATOM 732 O O . ASP A 1 95 ? 14.244 0.154 -0.832 1.00 90.00 95 ASP A O 1
ATOM 736 N N . VAL A 1 96 ? 13.362 -1.512 0.385 1.00 90.25 96 VAL A N 1
ATOM 737 C CA . VAL A 1 96 ? 12.047 -1.483 -0.253 1.00 90.25 96 VAL A CA 1
ATOM 738 C C . VAL A 1 96 ? 11.166 -0.477 0.488 1.00 90.25 96 VAL A C 1
ATOM 740 O O . VAL A 1 96 ? 10.883 -0.680 1.669 1.00 90.25 96 VAL A O 1
ATOM 743 N N . PRO A 1 97 ? 10.643 0.562 -0.189 1.00 86.62 97 PRO A N 1
ATOM 744 C CA . PRO A 1 97 ? 9.701 1.483 0.434 1.00 86.62 97 PRO A CA 1
ATOM 745 C C . PRO A 1 97 ? 8.482 0.751 1.008 1.00 86.62 97 PRO A C 1
ATOM 747 O O . PRO A 1 97 ? 7.887 -0.124 0.363 1.00 86.62 97 PRO A O 1
ATOM 750 N N . GLY A 1 98 ? 8.096 1.115 2.231 1.00 84.44 98 GLY A N 1
ATOM 751 C CA . GLY A 1 98 ? 7.010 0.457 2.947 1.00 84.44 98 GLY A CA 1
ATOM 752 C C . GLY A 1 98 ? 5.684 0.657 2.221 1.00 84.44 98 GLY A C 1
ATOM 753 O O . GLY A 1 98 ? 5.332 1.770 1.850 1.00 84.44 98 GLY A O 1
ATOM 754 N N . SER A 1 99 ? 4.908 -0.401 2.002 1.00 83.19 99 SER A N 1
ATOM 755 C CA . SER A 1 99 ? 3.560 -0.233 1.444 1.00 83.19 99 SER A CA 1
ATOM 756 C C . SER A 1 99 ? 2.606 0.285 2.515 1.00 83.19 99 SER A C 1
ATOM 758 O O . SER A 1 99 ? 2.549 -0.285 3.602 1.00 83.19 99 SER A O 1
ATOM 760 N N . VAL A 1 100 ? 1.832 1.321 2.193 1.00 87.88 100 VAL A N 1
ATOM 761 C CA . VAL A 1 100 ? 0.736 1.763 3.062 1.00 87.88 100 VAL A CA 1
ATOM 762 C C . VAL A 1 100 ? -0.452 0.836 2.858 1.00 87.88 100 VAL A C 1
ATOM 764 O O . VAL A 1 100 ? -0.884 0.598 1.729 1.00 87.88 100 VAL A O 1
ATOM 767 N N . PHE A 1 101 ? -0.995 0.346 3.962 1.00 86.81 101 PHE A N 1
ATOM 768 C CA . PHE A 1 101 ? -2.285 -0.320 4.007 1.00 86.81 101 PHE A CA 1
ATOM 769 C C . PHE A 1 101 ? -3.068 0.244 5.180 1.00 86.81 101 PHE A C 1
ATOM 771 O O . PHE A 1 101 ? -2.483 0.642 6.187 1.00 86.81 101 PHE A O 1
ATOM 778 N N . VAL A 1 102 ? -4.386 0.248 5.047 1.00 88.50 102 VAL A N 1
ATOM 779 C CA . VAL A 1 102 ? -5.289 0.532 6.155 1.00 88.50 102 VAL A CA 1
ATOM 780 C C . VAL A 1 102 ? -5.972 -0.776 6.499 1.00 88.50 102 VAL A C 1
ATOM 782 O O . VAL A 1 102 ? -6.410 -1.493 5.606 1.00 88.50 102 VAL A O 1
ATOM 785 N N . THR A 1 103 ? -6.018 -1.079 7.787 1.00 91.19 103 THR A N 1
ATOM 786 C CA . THR A 1 103 ? -6.848 -2.146 8.327 1.00 91.19 103 THR A CA 1
ATOM 787 C C . THR A 1 103 ? -7.517 -1.636 9.594 1.00 91.19 103 THR A C 1
ATOM 789 O O . THR A 1 103 ? -6.959 -0.774 10.280 1.00 91.19 103 THR A O 1
ATOM 792 N N . VAL A 1 104 ? -8.719 -2.117 9.887 1.00 91.12 104 VAL A N 1
ATOM 793 C CA . VAL A 1 104 ? -9.540 -1.627 10.993 1.00 91.12 104 VAL A CA 1
ATOM 794 C C . VAL A 1 104 ? -9.910 -2.753 11.945 1.00 91.12 104 VAL A C 1
ATOM 796 O O . VAL A 1 104 ? -10.367 -3.821 11.546 1.00 91.12 104 VAL A O 1
ATOM 799 N N . LEU A 1 105 ? -9.775 -2.494 13.244 1.00 92.69 105 LEU A N 1
ATOM 800 C CA . LEU A 1 105 ? -10.434 -3.314 14.251 1.00 92.69 105 LEU A CA 1
ATOM 801 C C . LEU A 1 105 ? -11.906 -2.892 14.298 1.00 92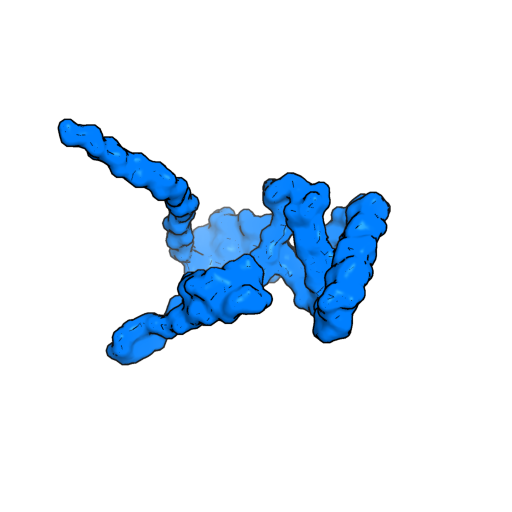.69 105 LEU A C 1
ATOM 803 O O . LEU A 1 105 ? -12.220 -1.832 14.833 1.00 92.69 105 LEU A O 1
ATOM 807 N N . LEU A 1 106 ? -12.793 -3.697 13.709 1.00 95.19 106 LEU A N 1
ATOM 808 C CA . LEU A 1 106 ? -14.221 -3.385 13.614 1.00 95.19 106 LEU A CA 1
ATOM 809 C C . LEU A 1 106 ? -15.031 -4.194 14.644 1.00 95.19 106 LEU A C 1
ATOM 811 O O . LEU A 1 106 ? -15.330 -5.367 14.391 1.00 95.19 106 LEU A O 1
ATOM 815 N N . PRO A 1 107 ? -15.375 -3.607 15.807 1.00 95.50 107 PRO A N 1
ATOM 816 C CA . PRO A 1 107 ? -16.220 -4.261 16.795 1.00 95.50 107 PRO A CA 1
ATOM 817 C C . PRO A 1 107 ? -17.687 -4.303 16.349 1.00 95.50 107 PRO A C 1
ATOM 819 O O . PRO A 1 107 ? -18.170 -3.462 15.595 1.00 95.50 107 PRO A O 1
ATOM 822 N N . THR A 1 108 ? -18.403 -5.289 16.872 1.00 96.06 108 THR A N 1
ATOM 823 C CA . THR A 1 108 ? -19.845 -5.515 16.733 1.00 96.06 108 THR A CA 1
ATOM 824 C C . THR A 1 108 ? -20.400 -5.928 18.096 1.00 96.06 108 THR A C 1
ATOM 826 O O . THR A 1 108 ? -19.637 -6.267 19.000 1.00 96.06 108 THR A O 1
ATOM 829 N N . GLU A 1 109 ? -21.722 -6.001 18.241 1.00 97.38 109 GLU A N 1
ATOM 830 C CA . GLU A 1 109 ? -22.360 -6.490 19.476 1.00 97.38 109 GLU A CA 1
ATOM 831 C C . GLU A 1 109 ? -21.942 -7.920 19.868 1.00 97.38 109 GLU A C 1
ATOM 833 O O . GLU A 1 109 ? -22.055 -8.302 21.029 1.00 97.38 109 G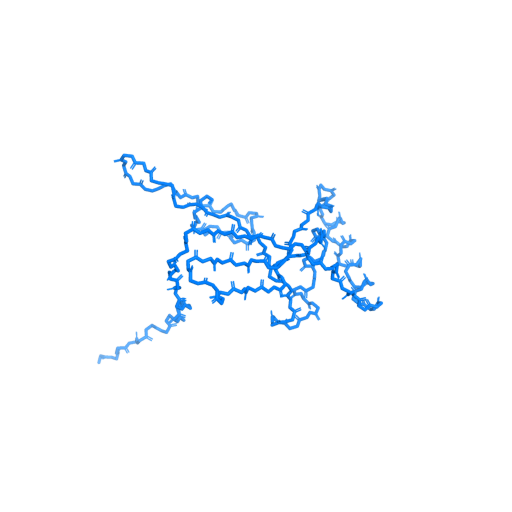LU A O 1
ATOM 838 N N . ARG A 1 110 ? -21.467 -8.728 18.909 1.00 95.19 110 ARG A N 1
ATOM 839 C CA . ARG A 1 110 ? -21.159 -10.156 19.102 1.00 95.19 110 ARG A CA 1
ATOM 840 C C . ARG A 1 110 ? -19.668 -10.489 19.051 1.00 95.19 110 ARG A C 1
ATOM 842 O O . ARG A 1 110 ? -19.309 -11.653 19.197 1.00 95.19 110 ARG A O 1
ATOM 849 N N . GLY A 1 111 ? -18.802 -9.508 18.807 1.00 94.88 111 GLY A N 1
ATOM 850 C CA . GLY A 1 111 ? -17.368 -9.736 18.622 1.00 94.88 111 GLY A CA 1
ATOM 851 C C . GLY A 1 111 ? -16.756 -8.810 17.580 1.00 94.88 111 GLY A C 1
ATOM 852 O O . GLY A 1 111 ? -17.220 -7.691 17.393 1.00 94.88 111 GLY A O 1
ATOM 853 N N . VAL A 1 112 ? -15.716 -9.271 16.889 1.00 96.31 112 VAL A N 1
ATOM 854 C CA . VAL A 1 112 ? -14.949 -8.475 15.917 1.00 96.31 112 VAL A CA 1
ATOM 855 C C . VAL A 1 112 ? -15.111 -9.056 14.515 1.00 96.31 112 VAL A C 1
ATOM 857 O O . VAL A 1 112 ? -15.104 -10.275 14.340 1.00 96.31 112 VAL A O 1
ATOM 860 N N . VAL A 1 113 ? -15.239 -8.188 13.511 1.00 96.69 113 VAL A N 1
ATOM 861 C CA . VAL A 1 113 ? -15.274 -8.609 12.106 1.00 96.69 113 VAL A CA 1
ATOM 862 C C . VAL A 1 113 ? -13.882 -9.045 11.658 1.00 96.69 113 VAL A C 1
ATOM 864 O O . VAL A 1 113 ? -12.910 -8.305 11.800 1.00 96.69 113 VAL A O 1
ATOM 867 N N . VAL A 1 114 ? -13.800 -10.238 11.070 1.00 95.88 114 VAL A N 1
ATOM 868 C CA . VAL A 1 114 ? -12.586 -10.773 10.447 1.00 95.88 114 VAL A CA 1
ATOM 869 C C . VAL A 1 114 ? -12.910 -11.357 9.076 1.00 95.88 114 VAL A C 1
ATOM 871 O O . VAL A 1 114 ? -13.969 -11.950 8.870 1.00 95.88 114 VAL A O 1
ATOM 874 N N . GLY A 1 115 ? -11.982 -11.198 8.138 1.00 94.00 115 GLY A N 1
ATOM 875 C CA . GLY A 1 115 ? -12.022 -11.829 6.825 1.00 94.00 115 GLY A CA 1
ATOM 876 C C . GLY A 1 115 ? -11.055 -13.005 6.754 1.00 94.00 115 GLY A C 1
ATOM 877 O O . GLY A 1 115 ? -10.015 -13.007 7.413 1.00 94.00 115 GLY A O 1
ATOM 878 N N . ARG A 1 116 ? -11.372 -14.002 5.923 1.00 95.62 116 ARG A N 1
ATOM 879 C CA . ARG A 1 116 ? -10.434 -15.069 5.560 1.00 95.62 116 ARG A CA 1
ATOM 880 C C . ARG A 1 116 ? -10.038 -14.913 4.098 1.00 95.62 116 ARG A C 1
ATOM 882 O O . ARG A 1 116 ? -10.899 -14.933 3.222 1.00 95.62 116 ARG A O 1
ATOM 889 N N . GLY A 1 117 ? -8.741 -14.756 3.837 1.00 94.56 117 GLY A N 1
ATOM 890 C CA . GLY A 1 117 ? -8.221 -14.567 2.484 1.00 94.56 117 GLY A CA 1
ATOM 891 C C . GLY A 1 117 ? -8.584 -15.728 1.553 1.00 94.56 117 GLY A C 1
ATOM 892 O O . GLY A 1 117 ? -8.401 -16.895 1.904 1.00 94.56 117 GLY A O 1
ATOM 893 N N . SER A 1 118 ? -9.071 -15.412 0.350 1.00 94.00 118 SER A N 1
ATOM 894 C CA . SER A 1 118 ? -9.316 -16.403 -0.709 1.00 94.00 118 SER A CA 1
ATOM 895 C C . SER A 1 118 ? -8.017 -17.099 -1.139 1.00 94.00 118 SER A C 1
ATOM 897 O O . SER A 1 118 ? -6.925 -16.538 -1.000 1.00 94.00 118 SER A O 1
ATOM 899 N N . ALA A 1 119 ? -8.144 -18.293 -1.726 1.00 94.12 119 ALA A N 1
ATOM 900 C CA . ALA A 1 119 ? -7.049 -19.070 -2.309 1.00 94.12 119 ALA A CA 1
ATOM 901 C C . ALA A 1 119 ? -6.211 -18.294 -3.344 1.00 94.12 119 ALA A C 1
ATOM 903 O O . ALA A 1 119 ? -5.049 -18.614 -3.559 1.00 94.12 119 ALA A O 1
ATOM 904 N N . THR A 1 120 ? -6.789 -17.262 -3.961 1.00 87.81 120 THR A N 1
ATOM 905 C CA . THR A 1 120 ? -6.155 -16.443 -5.004 1.00 87.81 120 THR A CA 1
ATOM 906 C C . THR A 1 120 ? -5.488 -15.167 -4.478 1.00 87.81 120 THR A C 1
ATOM 908 O O . THR A 1 120 ? -4.982 -14.366 -5.261 1.00 87.81 120 THR A O 1
ATOM 911 N N . THR A 1 121 ? -5.490 -14.938 -3.161 1.00 88.69 121 THR A N 1
ATOM 912 C CA . THR A 1 121 ? -4.819 -13.780 -2.545 1.00 88.69 121 THR A CA 1
ATOM 913 C C . THR A 1 121 ? -3.335 -14.047 -2.288 1.00 88.69 121 THR A C 1
ATOM 915 O O . THR A 1 121 ? -2.884 -15.186 -2.296 1.00 88.69 121 THR A O 1
ATOM 918 N N . ALA A 1 122 ? -2.563 -12.996 -1.994 1.00 84.75 122 ALA A N 1
ATOM 919 C CA . ALA A 1 122 ? -1.146 -13.133 -1.640 1.00 84.75 122 ALA A CA 1
ATOM 920 C C . ALA A 1 122 ? -0.899 -13.862 -0.299 1.00 84.75 122 ALA A C 1
ATOM 922 O O . ALA A 1 122 ? 0.228 -14.263 -0.026 1.00 84.75 122 ALA A O 1
ATOM 923 N N . ALA A 1 123 ? -1.927 -14.020 0.543 1.00 89.44 123 ALA A N 1
ATOM 924 C CA . ALA A 1 123 ? -1.861 -14.788 1.786 1.00 89.44 123 ALA A CA 1
ATOM 925 C C . ALA A 1 123 ? -3.115 -15.675 1.937 1.00 89.44 123 ALA A C 1
ATOM 927 O O . ALA A 1 123 ? -4.002 -15.358 2.737 1.00 89.44 123 ALA A O 1
ATOM 928 N N . PRO A 1 124 ? -3.210 -16.773 1.163 1.00 94.25 124 PRO A N 1
ATOM 929 C CA . PRO A 1 124 ? -4.367 -17.662 1.156 1.00 94.25 124 PRO A CA 1
ATOM 930 C C . PRO A 1 124 ? -4.753 -18.172 2.543 1.00 94.25 124 PRO A C 1
ATOM 932 O O . PRO A 1 124 ? -3.906 -18.601 3.323 1.00 94.25 124 PRO A O 1
ATOM 935 N N . GLY A 1 125 ? -6.047 -18.145 2.857 1.00 95.56 125 GLY A N 1
ATOM 936 C CA . GLY A 1 125 ? -6.599 -18.693 4.094 1.00 95.56 125 GLY A CA 1
ATOM 937 C C . GLY A 1 125 ? -6.248 -17.922 5.369 1.00 95.56 125 GLY A C 1
ATOM 938 O O . GLY A 1 125 ? -6.747 -18.305 6.431 1.00 95.56 125 GLY A O 1
ATOM 939 N N . ARG A 1 126 ? -5.432 -16.860 5.280 1.00 94.38 126 ARG A N 1
ATOM 940 C CA . ARG A 1 126 ? -5.047 -16.018 6.416 1.00 94.38 126 ARG A CA 1
ATOM 941 C C . ARG A 1 126 ? -6.263 -15.257 6.938 1.00 94.38 126 ARG A C 1
ATOM 943 O O . ARG A 1 126 ? -6.998 -14.658 6.156 1.00 94.38 126 ARG A O 1
ATOM 950 N N . TRP A 1 127 ? -6.443 -15.268 8.256 1.00 94.50 127 TRP A N 1
ATOM 951 C CA . TRP A 1 127 ? -7.388 -14.385 8.933 1.00 94.50 127 TRP A CA 1
ATOM 952 C C . TRP A 1 127 ? -6.799 -12.979 9.005 1.00 94.50 127 TRP A C 1
ATOM 954 O O . TRP A 1 127 ? -5.667 -12.804 9.463 1.00 94.50 127 TRP A O 1
ATOM 964 N N . THR A 1 128 ? -7.549 -11.990 8.538 1.00 92.25 128 THR A N 1
ATOM 965 C CA . THR A 1 128 ? -7.155 -10.582 8.575 1.00 92.25 128 THR A CA 1
ATOM 966 C C . THR A 1 128 ? -8.291 -9.740 9.121 1.00 92.25 128 THR A C 1
ATOM 968 O O . THR A 1 128 ? -9.469 -10.081 8.986 1.00 92.25 128 THR A O 1
ATOM 971 N N . LEU A 1 129 ? -7.924 -8.621 9.730 1.00 92.88 129 LEU A N 1
ATOM 972 C CA . LEU A 1 129 ? -8.866 -7.536 9.928 1.00 92.88 129 LEU A CA 1
ATOM 973 C C . LEU A 1 129 ? -9.240 -6.941 8.554 1.00 92.88 129 LEU A C 1
ATOM 975 O O . LEU A 1 129 ? -8.447 -7.078 7.611 1.00 92.88 129 LEU A O 1
ATOM 979 N N . PRO A 1 130 ? -10.450 -6.373 8.413 1.00 89.44 130 PRO A N 1
ATOM 980 C CA . PRO A 1 130 ? -10.840 -5.621 7.225 1.00 89.44 130 PRO A CA 1
ATOM 981 C C . PRO A 1 130 ? -9.847 -4.509 6.892 1.00 89.44 130 PRO A C 1
ATOM 983 O O . PRO A 1 130 ? -9.265 -3.940 7.844 1.00 89.44 130 PRO A O 1
#

=== Feature glossary ===
The record interleaves many kinds of information about one protein. Here is each kind framed as the question it answers.

Q: What does the local fold look like, residue by residue?
A: A 3Di character summarizes, for each residue, the relative orientation of the Cα frame of its nearest spatial neighbor. Because it encodes fold topology rather than chemistry, 3Di alignments detect remote structural similarity that sequence alignment misses.

Q: Which residues are in helices, strands, or loops?
A: Secondary structure is the local, repeating backbone conformation. DSSP classifies it into eight states by reading the hydrogen-bond network: three helix types (H, G, I), two β types (E, B), two non-regular types (T, S), and unstructured coil (-).

Q: How big and how compact is the whole molecule?
A: Three whole-structure scalars: the radius of gyration (RMS distance of Cα from centroid, in Å), the count of Cα–Cα contacts (pairs closer than 8 Å and separated by more than four residues in sequence — i.e. tertiary, not local, contacts), and the bounding-box dimensions. Together they distinguish compact globular folds from extended fibres or disordered chains.

Q: How confident is the AlphaFold model at each residue?
A: For AlphaFold models, the B-factor field carries pLDDT — the model's own estimate of local accuracy on a 0–100 scale. Regions with pLDDT<50 should be treated as essentially unmodeled; they often correspond to intrinsically disordered segments.

Q: What family and function is it annotated with?
A: Functional annotations link the protein to curated databases. InterPro entries identify conserved domains and families by matching the sequence against member-database signatures (Pfam, PROSITE, CDD, …). Gene Ontology (GO) terms describe molecular function, biological process, and cellular component in a controlled vocabulary. CATH places the structure in a hierarchical fold classification (Class/Architecture/Topology/Homologous-superfamily). The organism is the source species.

Q: What known structures does this most resemble?
A: Nearest PDB neighbors are the top structural matches found by Foldseek when searching this structure against the entire Protein Data Bank. Each hit reports a TM-score (0 to 1; >0.5 almost always implies the same fold) and an E-value. These are *structural* homologs — they may share no detectable sequence similarity.

Q: Which residues are buried vs exposed?
A: Solvent-accessible surface area (SASA) is the area in Å² traced out by the centre of a 1.4 Å probe sphere (a water molecule) rolled over the protein's van der Waals surface (Shrake–Rupley / Lee–Richards construction). Buried residues have near-zero SASA; fully exposed residues can exceed 200 Å². The total SASA scales roughly with the number of surface residues.

Q: What are the backbone torsion angles?
A: φ (phi) and ψ (psi) are the two rotatable backbone dihedrals per residue: φ is the C(i-1)–N–Cα–C torsion, ψ is the N–Cα–C–N(i+1) torsion, both in degrees on (−180°, 180°]. α-helical residues cluster near (−60°, −45°); β-strand residues near (−120°, +130°). A Ramachandran plot is simply a scatter of (φ, ψ) for every residue.

Q: Are the domains correctly placed relative to each other?
A: Predicted aligned error is AlphaFold's pairwise confidence. Unlike pLDDT (per-residue), PAE is per-residue-pair and captures whether two parts of the structure are correctly placed relative to each other. Units are ångströms of expected positional error.

Q: What if only a Cα trace is available?
A: P-SEA three-state annotation labels each residue as helix, strand, or coil based purely on the geometry of the Cα trace. It serves as a fallback when the full backbone (and thus DSSP) is unavailable.

Q: What is the amino-acid chain?
A: This is the polypeptide sequence — one letter per residue, N-terminus first. Length ranges from a few dozen residues for small domains to over a thousand for large multi-domain proteins.

Q: What do the rendered images show?
A: The six renders are orthographic views along the three Cartesian axes in both directions. Representation (cartoon, sticks, or surface) and color scheme (sequence-rainbow or by-chain) vary across proteins so the training set covers all the common visualization conventions.

Q: What do the diagnostic plots show?
A: Plot images: a contact map (which residues are close in 3D, as an N×N binary image), a Ramachandran scatter (backbone torsion angles, revealing secondary-structure composition at a glance), and — for AlphaFold structures — a PAE heatmap (pairwise prediction confidence).

Q: How mobile is each atom in the crystal?
A: B-factor (Debye–Waller factor) reflects atomic displacement in the crystal lattice. It is an experimental observable (units Å²), not a prediction; low values mean the atom is pinned down, high values mean it moves or is heterogeneous across the crystal.

Q: Where is each backbone atom in 3D?
A: The mmCIF table is the protein's shape written out atom by atom. For each back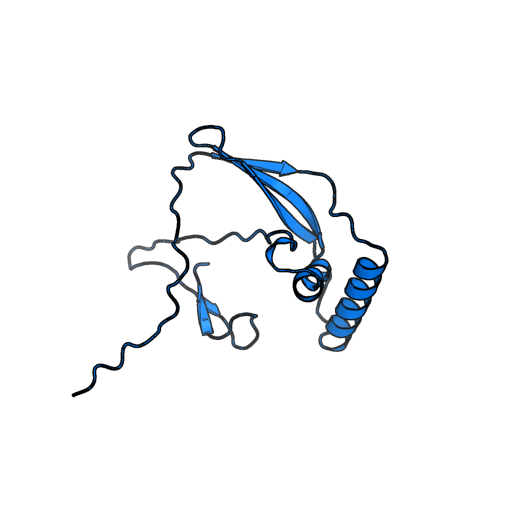bone N, Cα, C, and carbonyl O, it records an (x, y, z) coordinate triple in Å plus the residue type, chain letter, and residue number.